Protein AF-A0A519S688-F1 (afdb_monomer_lite)

pLDDT: mean 88.62, std 11.59, range [47.22, 98.75]

Structure (mmCIF, N/CA/C/O backbone):
data_AF-A0A519S688-F1
#
_entry.id   AF-A0A519S688-F1
#
loop_
_atom_site.group_PDB
_atom_site.id
_atom_site.type_symbol
_atom_site.label_atom_id
_atom_site.label_alt_id
_atom_site.label_comp_id
_atom_site.label_asym_id
_atom_site.label_entity_id
_atom_site.label_seq_id
_atom_site.pdbx_PDB_ins_code
_atom_site.Cartn_x
_atom_site.Cartn_y
_atom_site.Cartn_z
_atom_site.occupancy
_a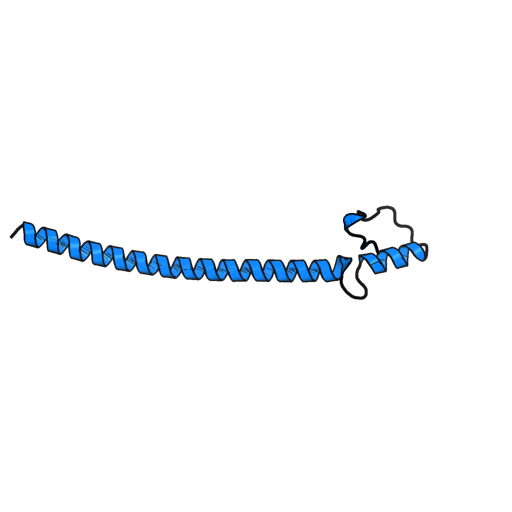tom_site.B_iso_or_equiv
_atom_site.auth_seq_id
_atom_site.auth_comp_id
_atom_site.auth_asym_id
_atom_site.auth_atom_id
_atom_site.pdbx_PDB_model_num
ATOM 1 N N . MET A 1 1 ? 30.156 1.459 -49.039 1.00 70.44 1 MET A N 1
ATOM 2 C CA . MET A 1 1 ? 30.847 1.403 -47.731 1.00 70.44 1 MET A CA 1
ATOM 3 C C . MET A 1 1 ? 30.156 2.251 -46.661 1.00 70.44 1 MET A C 1
ATOM 5 O O . MET A 1 1 ? 29.615 1.668 -45.734 1.00 70.44 1 MET A O 1
ATOM 9 N N . TRP A 1 2 ? 30.025 3.575 -46.805 1.00 75.50 2 TRP A N 1
ATOM 10 C CA . TRP A 1 2 ? 29.482 4.441 -45.733 1.00 75.50 2 TRP A CA 1
ATOM 11 C C . TRP A 1 2 ? 28.028 4.170 -45.310 1.00 75.50 2 TRP A C 1
ATOM 13 O O . TRP A 1 2 ? 27.681 4.301 -44.137 1.00 75.50 2 TRP A O 1
ATOM 23 N N . LYS A 1 3 ? 27.161 3.759 -46.247 1.00 84.75 3 LYS A N 1
ATOM 24 C CA . LYS A 1 3 ? 25.772 3.372 -45.932 1.00 84.75 3 LYS A CA 1
ATOM 25 C C . LYS A 1 3 ? 25.718 2.130 -45.029 1.00 84.75 3 LYS A C 1
ATOM 27 O O . LYS A 1 3 ? 24.932 2.108 -44.086 1.00 84.75 3 LYS A O 1
ATOM 32 N N . GLN A 1 4 ? 26.599 1.158 -45.281 1.00 85.50 4 GLN A N 1
ATOM 33 C CA . GLN A 1 4 ? 26.702 -0.083 -44.512 1.00 85.50 4 GLN A CA 1
ATOM 34 C C . GLN A 1 4 ? 27.243 0.180 -43.102 1.00 85.50 4 GLN A C 1
ATOM 36 O O . GLN A 1 4 ? 26.674 -0.302 -42.130 1.00 85.50 4 GLN A O 1
ATOM 41 N N . GLU A 1 5 ? 28.286 1.005 -42.968 1.00 84.38 5 GLU A N 1
ATOM 42 C CA . GLU A 1 5 ? 28.827 1.396 -41.657 1.00 84.38 5 GLU A CA 1
ATOM 43 C C . GLU A 1 5 ? 27.804 2.158 -40.813 1.00 84.38 5 GLU A C 1
ATOM 45 O O . GLU A 1 5 ? 27.665 1.901 -39.618 1.00 84.38 5 GLU A O 1
ATOM 50 N N . ARG A 1 6 ? 27.048 3.078 -41.425 1.00 89.69 6 ARG A N 1
ATOM 51 C CA . ARG A 1 6 ? 25.989 3.811 -40.724 1.00 89.69 6 ARG A CA 1
ATOM 52 C C . ARG A 1 6 ? 24.869 2.881 -40.261 1.00 89.69 6 ARG A C 1
ATOM 54 O O . ARG A 1 6 ? 24.418 3.019 -39.129 1.00 89.69 6 ARG A O 1
ATOM 61 N N . GLN A 1 7 ? 24.446 1.934 -41.099 1.00 88.62 7 GLN A N 1
ATOM 62 C CA . GLN A 1 7 ? 23.480 0.911 -40.692 1.00 88.62 7 GLN A CA 1
ATOM 63 C C . GLN A 1 7 ? 24.019 0.053 -39.548 1.00 88.62 7 GLN A C 1
ATOM 65 O O . GLN A 1 7 ? 23.305 -0.140 -38.570 1.00 88.62 7 GLN A O 1
ATOM 70 N N . ASN A 1 8 ? 25.280 -0.378 -39.613 1.00 91.31 8 ASN A N 1
ATOM 71 C CA . ASN A 1 8 ? 25.882 -1.187 -38.558 1.00 91.31 8 ASN A CA 1
ATOM 72 C C . ASN A 1 8 ? 25.938 -0.432 -37.217 1.00 91.31 8 ASN A C 1
ATOM 74 O O . ASN A 1 8 ? 25.555 -0.975 -36.186 1.00 91.31 8 ASN A O 1
ATOM 78 N N . ARG A 1 9 ? 26.315 0.857 -37.231 1.00 93.06 9 ARG A N 1
ATOM 79 C CA . ARG A 1 9 ? 26.279 1.712 -36.030 1.00 93.06 9 ARG A CA 1
ATOM 80 C C . ARG A 1 9 ? 24.869 1.863 -35.460 1.00 93.06 9 ARG A C 1
ATOM 82 O O . ARG A 1 9 ? 24.699 1.756 -34.251 1.00 93.06 9 ARG A O 1
ATOM 89 N N . ASN A 1 10 ? 23.867 2.072 -36.314 1.00 93.94 10 ASN A N 1
ATOM 90 C CA . ASN A 1 10 ? 22.479 2.185 -35.867 1.00 93.94 10 ASN A CA 1
ATOM 91 C C . ASN A 1 10 ? 21.979 0.879 -35.235 1.00 93.94 10 ASN A C 1
ATOM 93 O O . ASN A 1 10 ? 21.320 0.929 -34.205 1.00 93.94 10 ASN A O 1
ATOM 97 N N . VAL A 1 11 ? 22.305 -0.280 -35.817 1.00 95.25 11 VAL A N 1
ATOM 98 C CA . VAL A 1 11 ? 21.922 -1.592 -35.265 1.00 95.25 11 VAL A CA 1
ATOM 99 C C . VAL A 1 11 ? 22.537 -1.804 -33.881 1.00 95.25 11 VAL A C 1
ATOM 101 O O . VAL A 1 11 ? 21.828 -2.194 -32.956 1.00 95.25 11 VAL A O 1
ATOM 104 N N . MET A 1 12 ? 23.823 -1.484 -33.714 1.00 96.00 12 MET A N 1
ATOM 105 C CA . MET A 1 12 ? 24.499 -1.592 -32.416 1.00 96.00 12 MET A CA 1
ATOM 106 C C . MET A 1 12 ? 23.879 -0.665 -31.365 1.00 96.00 12 MET A C 1
ATOM 108 O O . MET A 1 12 ? 23.674 -1.073 -30.223 1.00 96.00 12 MET A O 1
ATOM 112 N N . GLU A 1 13 ? 23.528 0.562 -31.751 1.00 96.62 13 GLU A N 1
ATOM 113 C CA . GLU A 1 13 ? 22.894 1.511 -30.837 1.00 96.62 13 GLU A CA 1
ATOM 114 C C . GLU A 1 13 ? 21.464 1.094 -30.468 1.00 96.62 13 GLU A C 1
ATOM 116 O O . GLU A 1 13 ? 21.083 1.182 -29.302 1.00 96.62 13 GLU A O 1
ATOM 121 N N . ILE A 1 14 ? 20.691 0.559 -31.419 1.00 96.19 14 ILE A N 1
ATOM 122 C CA . ILE A 1 14 ? 19.364 -0.011 -31.146 1.00 96.19 14 ILE A CA 1
ATOM 123 C C . ILE A 1 14 ? 19.481 -1.172 -30.158 1.00 96.19 14 ILE A C 1
ATOM 125 O O . ILE A 1 14 ? 18.707 -1.223 -29.206 1.00 96.19 14 ILE A O 1
ATOM 129 N N . ALA A 1 15 ? 20.448 -2.076 -30.337 1.00 96.81 15 ALA A N 1
ATOM 130 C CA . ALA A 1 15 ? 20.662 -3.190 -29.415 1.00 96.81 15 ALA A CA 1
ATOM 131 C C . ALA A 1 15 ? 21.010 -2.696 -28.000 1.00 96.81 15 ALA A C 1
ATOM 133 O O . ALA A 1 15 ? 20.409 -3.145 -27.023 1.00 96.81 15 ALA A O 1
ATOM 134 N N . ARG A 1 16 ? 21.913 -1.711 -27.891 1.00 97.88 16 ARG A N 1
ATOM 135 C CA . ARG A 1 16 ? 22.300 -1.096 -26.612 1.00 97.88 16 ARG A CA 1
ATOM 136 C C . ARG A 1 16 ? 21.111 -0.439 -25.908 1.00 97.88 16 ARG A C 1
ATOM 138 O O . ARG A 1 16 ? 20.898 -0.666 -24.717 1.00 97.88 16 ARG A O 1
ATOM 145 N N . LEU A 1 17 ? 20.339 0.370 -26.635 1.00 98.00 17 LEU A N 1
ATOM 146 C CA . LEU A 1 17 ? 19.153 1.040 -26.103 1.00 98.00 17 LEU A CA 1
ATOM 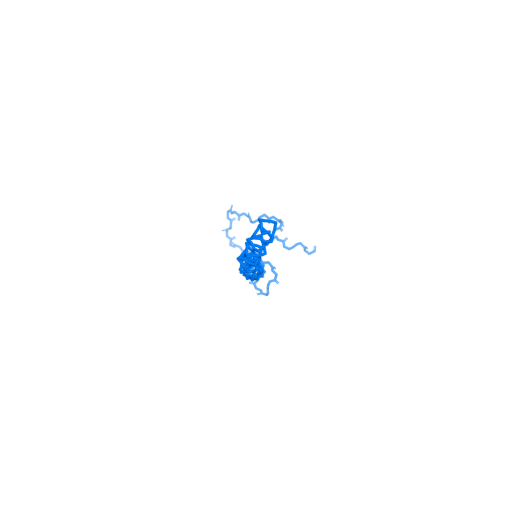147 C C . LEU A 1 17 ? 18.068 0.038 -25.713 1.00 98.00 17 LEU A C 1
ATOM 149 O O . LEU A 1 17 ? 17.456 0.202 -24.664 1.00 98.00 17 LEU A O 1
ATOM 153 N N . SER A 1 18 ? 17.862 -1.009 -26.514 1.00 97.75 18 SER A N 1
ATOM 154 C CA . SER A 1 18 ? 16.862 -2.046 -26.238 1.00 97.75 18 SER A CA 1
ATOM 155 C C . SER A 1 18 ? 17.186 -2.809 -24.957 1.00 97.75 18 SER A C 1
ATOM 157 O O . SER A 1 18 ? 16.290 -3.011 -24.143 1.00 97.75 18 SER A O 1
ATOM 159 N N . GLY A 1 19 ? 18.458 -3.164 -24.735 1.00 97.81 19 GLY A N 1
ATOM 160 C CA . GLY A 1 19 ? 18.897 -3.795 -23.487 1.00 97.81 19 GLY A CA 1
ATOM 161 C C . GLY A 1 19 ? 18.644 -2.898 -22.274 1.00 97.81 19 GLY A C 1
ATOM 162 O O . GLY A 1 19 ? 17.918 -3.277 -21.360 1.00 97.81 19 GLY A O 1
ATOM 163 N N . ALA A 1 20 ? 19.134 -1.655 -22.318 1.00 98.19 20 ALA A N 1
ATOM 164 C CA . ALA A 1 20 ? 18.945 -0.703 -21.222 1.00 98.19 20 ALA A CA 1
ATOM 165 C C . ALA A 1 20 ? 17.463 -0.369 -20.956 1.00 98.19 20 ALA A C 1
ATOM 167 O O . ALA A 1 20 ? 17.066 -0.130 -19.814 1.00 98.19 20 ALA A O 1
ATOM 168 N N . MET A 1 21 ? 16.638 -0.322 -22.005 1.00 98.44 21 MET A N 1
ATOM 169 C CA . MET A 1 21 ? 15.195 -0.125 -21.883 1.00 98.44 21 MET A CA 1
ATOM 170 C C . MET A 1 21 ? 14.538 -1.320 -21.191 1.00 98.44 21 MET A C 1
ATOM 172 O O . MET A 1 21 ? 13.705 -1.117 -20.311 1.00 98.44 21 MET A O 1
ATOM 176 N N . TYR A 1 22 ? 14.916 -2.542 -21.567 1.00 98.19 22 TYR A N 1
ATOM 177 C CA . TYR A 1 22 ? 14.364 -3.757 -20.980 1.00 98.19 22 TYR A CA 1
ATOM 178 C C . TYR A 1 22 ? 14.707 -3.871 -19.490 1.00 98.19 22 TYR A C 1
ATOM 180 O O . TYR A 1 22 ? 13.815 -4.114 -18.681 1.00 98.19 22 TYR A O 1
ATOM 188 N N . ASP A 1 23 ? 15.952 -3.580 -19.107 1.00 98.44 23 ASP A N 1
ATOM 189 C CA . ASP A 1 23 ? 16.371 -3.572 -17.699 1.00 98.44 23 ASP A CA 1
ATOM 190 C C . ASP A 1 23 ? 15.537 -2.584 -16.867 1.00 98.44 23 ASP A C 1
ATOM 192 O O . ASP A 1 23 ? 15.033 -2.921 -15.792 1.00 98.44 23 ASP A O 1
ATOM 196 N N . LYS A 1 24 ? 15.321 -1.367 -17.388 1.00 98.44 24 LYS A N 1
ATOM 197 C CA . LYS A 1 24 ? 14.461 -0.366 -16.738 1.00 98.44 24 LYS A CA 1
ATOM 198 C C . LYS A 1 24 ? 13.006 -0.806 -16.660 1.00 98.44 24 LYS A C 1
ATOM 200 O O . LYS A 1 24 ? 12.350 -0.537 -15.658 1.00 98.44 24 LYS A O 1
ATOM 205 N N . PHE A 1 25 ? 12.498 -1.453 -17.705 1.00 98.31 25 PHE A N 1
ATOM 206 C CA . PHE A 1 25 ? 11.133 -1.964 -17.727 1.00 98.31 25 PHE A CA 1
ATOM 207 C C . PHE A 1 25 ? 10.923 -3.024 -16.641 1.00 98.31 25 PHE A C 1
ATOM 209 O O . PHE A 1 25 ? 9.956 -2.936 -15.888 1.00 98.31 25 PHE A O 1
ATOM 216 N N . VAL A 1 26 ? 11.856 -3.968 -16.495 1.00 98.56 26 VAL A N 1
ATOM 217 C CA . VAL A 1 26 ? 11.811 -4.978 -15.426 1.00 98.56 26 VAL A CA 1
ATOM 218 C C . VAL A 1 26 ? 11.867 -4.322 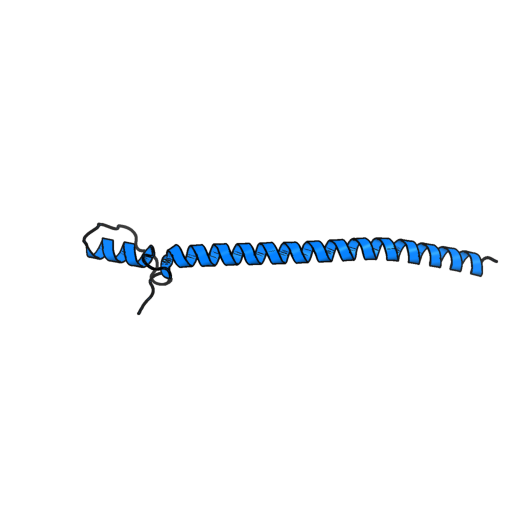-14.045 1.00 98.56 26 VAL A C 1
ATOM 220 O O . VAL A 1 26 ? 11.065 -4.666 -13.178 1.00 98.56 26 VAL A O 1
ATOM 223 N N . GLY A 1 27 ? 12.756 -3.341 -13.848 1.00 98.75 27 GLY A N 1
ATOM 224 C CA . GLY A 1 27 ? 12.822 -2.573 -12.600 1.00 98.75 27 GLY A CA 1
ATOM 225 C C . GLY A 1 27 ? 11.500 -1.875 -12.268 1.00 98.75 27 GLY A C 1
ATOM 226 O O . GLY A 1 27 ? 10.991 -2.009 -11.160 1.00 98.75 27 GLY A O 1
ATOM 227 N N . PHE A 1 28 ? 10.885 -1.224 -13.255 1.00 98.62 28 PHE A N 1
ATOM 228 C CA . PHE A 1 28 ? 9.584 -0.578 -13.090 1.00 98.62 28 PHE A CA 1
ATOM 229 C C . PHE A 1 28 ? 8.470 -1.568 -12.714 1.00 98.62 28 PHE A C 1
ATOM 231 O O . PHE A 1 28 ? 7.644 -1.268 -11.854 1.00 98.62 28 PHE A O 1
ATOM 238 N N . VAL A 1 29 ? 8.439 -2.759 -13.323 1.00 98.69 29 VAL A N 1
ATOM 239 C CA . VAL A 1 29 ? 7.466 -3.802 -12.954 1.00 98.69 29 VAL A CA 1
ATOM 240 C C . VAL A 1 29 ? 7.644 -4.213 -11.489 1.00 98.69 29 VAL A C 1
ATOM 242 O O . VAL A 1 29 ? 6.656 -4.285 -10.759 1.00 98.69 29 VAL A O 1
ATOM 245 N N . ALA A 1 30 ? 8.883 -4.404 -11.030 1.00 98.56 30 ALA A N 1
ATOM 246 C CA . ALA A 1 30 ? 9.165 -4.726 -9.631 1.00 98.56 30 ALA A CA 1
ATOM 247 C C . ALA A 1 30 ? 8.735 -3.600 -8.669 1.00 98.56 30 ALA A C 1
ATOM 249 O O . ALA A 1 30 ? 8.163 -3.871 -7.608 1.00 98.56 30 ALA A O 1
ATOM 250 N N . ASP A 1 31 ? 8.950 -2.337 -9.046 1.00 98.69 31 ASP A N 1
ATOM 251 C CA . ASP A 1 31 ? 8.480 -1.183 -8.273 1.00 98.69 31 ASP A CA 1
ATOM 252 C C . ASP A 1 31 ? 6.949 -1.186 -8.142 1.00 98.69 31 ASP A C 1
ATOM 254 O O . ASP A 1 31 ? 6.413 -1.009 -7.044 1.00 98.69 31 ASP A O 1
ATOM 258 N N . MET A 1 32 ? 6.232 -1.468 -9.234 1.00 98.69 32 MET A N 1
ATOM 259 C CA . MET A 1 32 ? 4.768 -1.558 -9.236 1.00 98.69 32 MET A CA 1
ATOM 260 C C . MET A 1 32 ? 4.245 -2.698 -8.353 1.00 98.69 32 MET A C 1
ATOM 262 O O . MET A 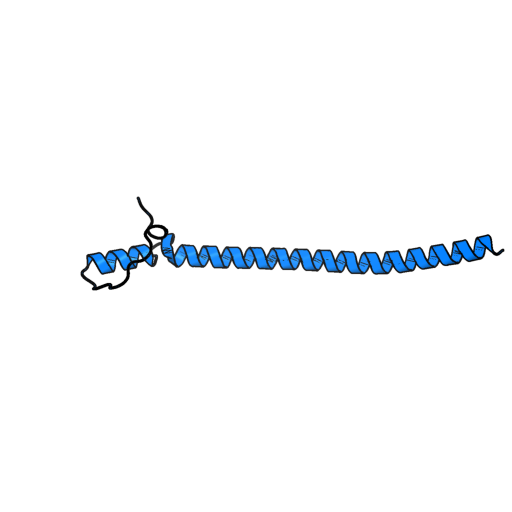1 32 ? 3.270 -2.511 -7.619 1.00 98.69 32 MET A O 1
ATOM 266 N N . GLU A 1 33 ? 4.900 -3.860 -8.359 1.00 98.56 33 GLU A N 1
ATOM 267 C CA . GLU A 1 33 ? 4.558 -4.963 -7.453 1.00 98.56 33 GLU A CA 1
ATOM 268 C C . GLU A 1 33 ? 4.744 -4.575 -5.980 1.00 98.56 33 GLU A C 1
ATOM 270 O O . GLU A 1 33 ? 3.899 -4.889 -5.134 1.00 98.56 33 GLU A O 1
ATOM 275 N N . ASN A 1 34 ? 5.830 -3.867 -5.658 1.00 98.62 34 ASN A N 1
ATOM 276 C CA . ASN A 1 34 ? 6.092 -3.395 -4.300 1.00 98.62 34 ASN A CA 1
ATOM 277 C C . ASN A 1 34 ? 5.052 -2.368 -3.844 1.00 98.62 34 ASN A C 1
ATOM 279 O O . ASN A 1 34 ? 4.536 -2.476 -2.729 1.00 98.62 34 ASN A O 1
ATOM 283 N N . ILE A 1 35 ? 4.673 -1.428 -4.712 1.00 98.62 35 ILE A N 1
ATOM 284 C CA . ILE A 1 35 ? 3.582 -0.483 -4.442 1.00 98.62 35 ILE A CA 1
ATOM 285 C C . ILE A 1 35 ? 2.284 -1.239 -4.134 1.00 98.62 35 ILE A C 1
ATOM 287 O O . ILE A 1 35 ? 1.638 -0.960 -3.121 1.00 98.62 35 ILE A O 1
ATOM 291 N N . GLY A 1 36 ? 1.934 -2.244 -4.943 1.00 98.50 36 GLY A N 1
ATOM 292 C CA . GLY A 1 36 ? 0.751 -3.077 -4.714 1.00 98.50 36 GLY A CA 1
ATOM 293 C C . GLY A 1 36 ? 0.751 -3.755 -3.337 1.00 98.50 36 GLY A C 1
ATOM 294 O O . GLY A 1 36 ? -0.260 -3.731 -2.630 1.00 98.50 36 GLY A O 1
ATOM 295 N N . LYS A 1 37 ? 1.900 -4.292 -2.903 1.00 98.62 37 LYS A N 1
ATOM 296 C CA . LYS A 1 37 ? 2.061 -4.879 -1.559 1.00 98.62 37 LYS A CA 1
ATOM 297 C C . LYS A 1 37 ? 1.853 -3.846 -0.451 1.00 98.62 37 LYS A C 1
ATOM 299 O O . LYS A 1 37 ? 1.166 -4.134 0.527 1.00 98.62 37 LYS A O 1
ATOM 304 N N . HIS A 1 38 ? 2.412 -2.645 -0.590 1.00 98.44 38 HIS A N 1
ATOM 305 C CA . HIS A 1 38 ? 2.265 -1.592 0.417 1.00 98.44 38 HIS A CA 1
ATOM 306 C C . HIS A 1 38 ? 0.827 -1.086 0.539 1.00 98.44 38 HIS A C 1
ATOM 308 O O . HIS A 1 38 ? 0.356 -0.893 1.660 1.00 98.44 38 HIS A O 1
ATOM 314 N N . ILE A 1 39 ? 0.112 -0.942 -0.579 1.00 98.62 39 ILE A N 1
ATOM 315 C CA . ILE A 1 39 ? -1.312 -0.585 -0.571 1.00 98.62 39 ILE A CA 1
ATOM 316 C C . ILE A 1 39 ? -2.116 -1.646 0.182 1.00 98.62 39 ILE A C 1
ATOM 318 O O . ILE A 1 39 ? -2.888 -1.306 1.077 1.00 98.62 39 ILE A O 1
ATOM 322 N N . LYS A 1 40 ? -1.889 -2.931 -0.118 1.00 98.31 40 LYS A N 1
ATOM 323 C CA . LYS A 1 40 ? -2.563 -4.033 0.579 1.00 98.31 40 LYS A CA 1
ATOM 324 C C . LYS A 1 40 ? -2.290 -4.014 2.084 1.00 98.31 40 LYS A C 1
ATOM 326 O O . LYS A 1 40 ? -3.222 -4.088 2.874 1.00 98.31 40 LYS A O 1
ATOM 331 N N . ASN A 1 41 ? -1.033 -3.841 2.483 1.00 98.38 41 ASN A N 1
ATOM 332 C CA . ASN A 1 41 ? -0.670 -3.756 3.898 1.00 98.38 41 ASN A CA 1
ATOM 333 C C . ASN A 1 41 ? -1.335 -2.557 4.594 1.00 98.38 41 ASN A C 1
ATOM 335 O O . ASN A 1 41 ? -1.757 -2.667 5.746 1.00 98.38 41 ASN A O 1
ATOM 339 N N . GLY A 1 42 ? -1.433 -1.418 3.902 1.00 98.25 42 GLY A N 1
ATOM 340 C CA . GLY A 1 42 ? -2.148 -0.240 4.387 1.00 98.25 42 GLY A CA 1
ATOM 341 C C . GLY A 1 42 ? -3.638 -0.512 4.592 1.00 98.25 42 GLY A C 1
ATOM 342 O O . GLY A 1 42 ? -4.176 -0.175 5.647 1.00 98.25 42 GLY A O 1
ATOM 343 N N . GLN A 1 43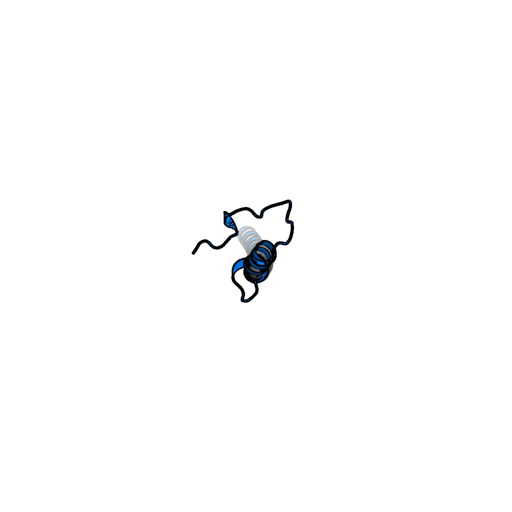 ? -4.278 -1.184 3.631 1.00 98.12 43 GLN A N 1
ATOM 344 C CA . GLN A 1 43 ? -5.679 -1.593 3.732 1.00 98.12 43 GLN A CA 1
ATOM 345 C C . GLN A 1 43 ? -5.903 -2.549 4.912 1.00 98.12 43 GLN A C 1
ATOM 347 O O . GLN A 1 43 ? -6.772 -2.300 5.741 1.00 98.12 43 GLN A O 1
ATOM 352 N N . ASP A 1 44 ? -5.061 -3.572 5.069 1.00 98.19 44 ASP A N 1
ATOM 353 C CA . ASP A 1 44 ? -5.166 -4.523 6.181 1.00 98.19 44 ASP A CA 1
ATOM 354 C C . ASP A 1 44 ? -5.006 -3.831 7.549 1.00 98.19 44 ASP A C 1
ATOM 356 O O . ASP A 1 44 ? -5.659 -4.191 8.534 1.00 98.19 44 ASP A O 1
ATOM 360 N N . ALA A 1 45 ? -4.111 -2.841 7.643 1.00 97.62 45 ALA A N 1
ATOM 361 C CA . ALA A 1 45 ? -3.927 -2.050 8.857 1.00 97.62 45 ALA A CA 1
ATOM 362 C C . ALA A 1 45 ? -5.155 -1.177 9.157 1.00 97.62 45 ALA A C 1
ATOM 364 O O . ALA A 1 45 ? -5.585 -1.107 10.313 1.00 97.62 45 ALA A O 1
ATOM 365 N N . TYR A 1 46 ? -5.733 -0.558 8.125 1.00 96.12 46 TYR A N 1
ATOM 366 C CA . TYR A 1 46 ? -6.976 0.201 8.222 1.00 96.12 46 TYR A CA 1
ATOM 367 C C . TYR A 1 46 ? -8.134 -0.684 8.704 1.00 96.12 46 TYR A C 1
ATOM 369 O O . TYR A 1 46 ? -8.771 -0.355 9.705 1.00 96.12 46 TYR A O 1
ATOM 377 N N . ASP A 1 47 ? -8.340 -1.849 8.090 1.00 94.88 47 ASP A N 1
ATOM 378 C CA . ASP A 1 47 ? -9.421 -2.772 8.451 1.00 94.88 47 ASP A CA 1
ATOM 379 C C . ASP A 1 47 ? -9.270 -3.273 9.895 1.00 94.88 47 ASP A C 1
ATOM 381 O O . ASP A 1 47 ? -10.242 -3.366 10.649 1.00 94.88 47 ASP A O 1
ATOM 385 N N . LYS A 1 48 ? -8.039 -3.549 10.343 1.00 95.06 48 LYS A N 1
ATOM 386 C CA . LYS A 1 48 ? -7.759 -3.900 11.747 1.00 95.06 48 LYS A CA 1
ATOM 387 C C . LYS A 1 48 ? -8.082 -2.756 12.706 1.00 95.06 48 LYS A C 1
ATOM 389 O O . LYS A 1 48 ? -8.590 -3.010 13.799 1.00 95.06 48 LYS A O 1
ATOM 394 N N . ALA A 1 49 ? -7.772 -1.515 12.337 1.00 94.12 49 ALA A N 1
ATOM 395 C CA . ALA A 1 49 ? -8.096 -0.347 13.151 1.00 94.12 49 ALA A CA 1
ATOM 396 C C . ALA A 1 49 ? -9.614 -0.134 13.235 1.00 94.12 49 ALA A C 1
ATOM 398 O O . ALA A 1 49 ? -10.139 0.066 14.330 1.00 94.12 49 ALA A O 1
ATOM 399 N N . LEU A 1 50 ? -10.321 -0.270 12.111 1.00 90.38 50 LEU A N 1
ATOM 400 C CA . LEU A 1 50 ? -11.775 -0.155 12.050 1.00 90.38 50 LEU A CA 1
ATOM 401 C C . LEU A 1 50 ? -12.468 -1.251 12.872 1.00 90.38 50 LEU A C 1
ATOM 403 O O . LEU A 1 50 ? -13.390 -0.969 13.634 1.00 90.38 50 LEU A O 1
ATOM 407 N N . ASN A 1 51 ? -11.961 -2.485 12.819 1.00 92.06 51 ASN A N 1
ATOM 408 C CA . ASN A 1 51 ? -12.444 -3.574 13.669 1.00 92.06 51 ASN A CA 1
ATOM 409 C C . ASN A 1 51 ? -12.304 -3.263 15.164 1.00 92.06 51 ASN A C 1
ATOM 411 O O . ASN A 1 51 ? -13.231 -3.505 15.932 1.00 92.06 51 ASN A O 1
ATOM 415 N N . LYS A 1 52 ? -11.175 -2.693 15.595 1.00 92.19 52 LYS A N 1
ATOM 416 C CA . LYS A 1 52 ? -10.998 -2.282 16.998 1.00 92.19 52 LYS A CA 1
ATOM 417 C C . LYS A 1 52 ? -11.925 -1.129 17.384 1.00 92.19 52 LYS A C 1
ATOM 419 O O . LYS A 1 52 ? -12.381 -1.076 18.525 1.00 92.19 52 LYS A O 1
ATOM 424 N N . LEU A 1 53 ? -12.178 -0.212 16.453 1.00 87.31 53 LEU A N 1
ATOM 425 C CA . LEU A 1 53 ? -13.012 0.959 16.686 1.00 87.31 53 LEU A CA 1
ATOM 426 C C . LEU A 1 53 ? -14.496 0.593 16.801 1.00 87.31 53 LEU A C 1
ATOM 428 O O . LEU A 1 53 ? -15.087 0.894 17.836 1.00 87.31 53 LEU A O 1
ATOM 432 N N . SER A 1 54 ? -15.075 -0.058 15.785 1.00 83.88 54 SER A N 1
ATOM 433 C CA . SER A 1 54 ? -16.537 -0.170 15.639 1.00 83.88 54 SER A CA 1
ATOM 434 C C . SER A 1 54 ? -17.081 -1.545 15.238 1.00 83.88 54 SER A C 1
ATOM 436 O O . SER A 1 54 ? -18.204 -1.851 15.615 1.00 83.88 54 SER A O 1
ATOM 438 N N . VAL A 1 55 ? -16.332 -2.392 14.523 1.00 81.25 55 VAL A N 1
ATOM 439 C CA . VAL A 1 55 ? -16.910 -3.624 13.927 1.00 81.25 55 VAL A CA 1
ATOM 440 C C . VAL A 1 55 ? -16.695 -4.879 14.786 1.00 81.25 55 VAL A C 1
ATOM 442 O O . VAL A 1 55 ? -17.535 -5.774 14.829 1.00 81.25 55 VAL A O 1
ATOM 445 N N . GLY A 1 56 ? -15.576 -4.972 15.504 1.00 81.69 56 GLY A N 1
ATOM 446 C CA . GLY A 1 56 ? -15.201 -6.168 16.259 1.00 81.69 56 GLY A CA 1
ATOM 447 C C . GLY A 1 56 ? -16.052 -6.406 17.512 1.00 81.69 56 GLY A C 1
ATOM 448 O O . GLY A 1 56 ? -16.605 -5.478 18.105 1.00 81.69 56 GLY A O 1
ATOM 449 N N . SER A 1 57 ? -16.109 -7.658 17.975 1.00 82.00 57 SER A N 1
ATOM 450 C CA . SER A 1 57 ? -16.701 -7.980 19.280 1.00 8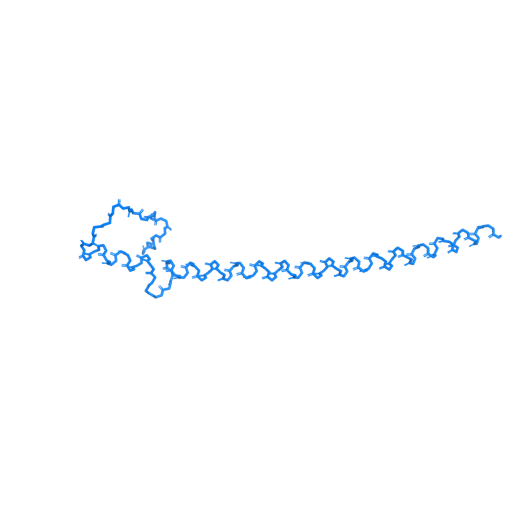2.00 57 SER A CA 1
ATOM 451 C C . SER A 1 57 ? -15.919 -7.282 20.398 1.00 82.00 57 SER A C 1
ATOM 453 O O . SER A 1 57 ? -14.694 -7.376 20.456 1.00 82.00 57 SER A O 1
ATOM 455 N N . GLY A 1 58 ? -16.620 -6.544 21.262 1.00 84.19 58 GLY A N 1
ATOM 456 C CA . GLY A 1 58 ? -15.989 -5.731 22.306 1.00 84.19 58 GLY A CA 1
ATOM 457 C C . GLY A 1 58 ? -15.258 -4.488 21.785 1.00 84.19 58 GLY A C 1
ATOM 458 O O . GLY A 1 58 ? -14.364 -3.986 22.463 1.00 84.19 58 GLY A O 1
ATOM 459 N N . ASN A 1 59 ? -15.615 -3.985 20.597 1.00 91.31 59 ASN A N 1
ATOM 460 C CA . ASN A 1 59 ? -15.025 -2.765 20.049 1.00 91.31 59 ASN A CA 1
ATOM 461 C C . ASN A 1 59 ? -15.147 -1.552 20.992 1.00 91.31 59 ASN A C 1
ATOM 463 O O . ASN A 1 59 ? -15.968 -1.507 21.922 1.00 91.31 59 ASN A O 1
ATOM 467 N N . LEU A 1 60 ? -14.287 -0.563 20.748 1.00 89.12 60 LEU A N 1
ATOM 468 C CA . LEU A 1 60 ? -14.148 0.615 21.597 1.00 89.12 60 LEU A CA 1
ATOM 469 C C . LEU A 1 60 ? -15.419 1.459 21.629 1.00 89.12 60 LEU A C 1
ATOM 471 O O . LEU A 1 60 ? -15.767 1.946 22.703 1.00 89.12 60 LEU A O 1
ATOM 475 N N . THR A 1 61 ? -16.125 1.605 20.509 1.00 86.94 61 THR A N 1
ATOM 476 C CA . THR A 1 61 ? -17.391 2.340 20.441 1.00 86.94 61 THR A CA 1
ATOM 477 C C . THR A 1 61 ? -18.427 1.741 21.398 1.00 86.94 61 THR A C 1
ATOM 479 O O . THR A 1 61 ? -18.896 2.420 22.315 1.00 86.94 61 THR A O 1
ATOM 482 N N . ASN A 1 62 ? -18.710 0.445 21.266 1.00 87.31 62 ASN A N 1
ATOM 483 C CA . ASN A 1 62 ? -19.701 -0.260 22.080 1.00 87.31 62 ASN A CA 1
ATOM 484 C C . ASN A 1 62 ? -19.319 -0.295 23.561 1.00 87.31 62 ASN A C 1
ATOM 486 O O . ASN A 1 62 ? -20.157 -0.079 24.441 1.00 87.31 62 ASN A O 1
ATOM 490 N N . THR A 1 63 ? -18.041 -0.541 23.850 1.00 89.31 63 THR A N 1
ATOM 491 C CA . THR A 1 63 ? -17.531 -0.568 25.225 1.00 89.31 63 THR A CA 1
ATOM 492 C C . THR A 1 63 ? -17.632 0.810 25.876 1.00 89.31 63 THR A C 1
ATOM 494 O O . THR A 1 63 ? -18.081 0.921 27.017 1.00 89.31 63 THR A O 1
ATOM 497 N N . SER A 1 64 ? -17.280 1.870 25.144 1.00 87.19 64 SER A N 1
ATOM 498 C CA . SER A 1 64 ? -17.350 3.249 25.638 1.00 87.19 64 SER A CA 1
ATOM 499 C C . SER A 1 64 ? -18.792 3.677 25.917 1.00 87.19 64 SER A C 1
ATOM 501 O O . SER A 1 64 ? -19.067 4.245 26.976 1.00 87.19 64 SER A O 1
ATOM 503 N N . GLU A 1 65 ? -19.735 3.341 25.032 1.00 85.31 65 GLU A N 1
ATOM 504 C CA . GLU A 1 65 ? -21.164 3.596 25.255 1.00 85.31 65 GLU A CA 1
ATOM 505 C C . GLU A 1 65 ? -21.715 2.805 26.449 1.00 85.31 65 GLU A C 1
ATOM 507 O O . GLU A 1 65 ? -22.448 3.351 27.277 1.00 85.31 65 GLU A O 1
ATOM 512 N N . LYS A 1 66 ? -21.312 1.539 26.621 1.00 88.31 66 LYS A N 1
ATOM 513 C CA . LYS A 1 66 ? -21.682 0.742 27.801 1.00 88.31 66 LYS A CA 1
ATOM 514 C C . LYS A 1 66 ? -21.176 1.381 29.097 1.00 88.31 66 LYS A C 1
ATOM 516 O O . LYS A 1 66 ? -21.935 1.494 30.054 1.00 88.31 66 LYS A O 1
ATOM 521 N N . ILE A 1 67 ? -19.923 1.836 29.128 1.00 88.06 67 ILE A N 1
ATOM 522 C CA . ILE A 1 67 ? -19.324 2.507 30.293 1.00 88.06 67 ILE A CA 1
ATOM 523 C C . ILE A 1 67 ? -20.060 3.816 30.620 1.00 88.06 67 ILE A C 1
ATOM 525 O O . ILE A 1 67 ? -20.349 4.092 31.785 1.00 88.06 67 ILE A O 1
ATOM 529 N N . LYS A 1 68 ? -20.431 4.598 29.601 1.00 85.50 68 LYS A N 1
ATOM 530 C CA . LYS A 1 68 ? -21.227 5.821 29.768 1.00 85.50 68 LYS A CA 1
ATOM 531 C C . LYS A 1 68 ? -22.613 5.524 30.349 1.00 85.50 68 LYS A C 1
ATOM 533 O O . LYS A 1 68 ? -23.028 6.199 31.290 1.00 85.50 68 LYS A O 1
ATOM 538 N N . LYS A 1 69 ? -23.297 4.479 29.862 1.00 86.50 69 LYS A N 1
ATOM 539 C CA . LYS A 1 69 ? -24.582 4.005 30.420 1.00 86.50 69 LYS A CA 1
ATOM 540 C C . LYS A 1 69 ? -24.465 3.567 31.887 1.00 86.50 69 LYS A C 1
ATOM 542 O O . LYS A 1 69 ? -25.423 3.721 32.634 1.00 86.50 69 LYS A O 1
ATOM 547 N N . LEU A 1 70 ? -23.298 3.080 32.314 1.00 92.06 70 LEU A N 1
ATOM 548 C CA . LEU A 1 70 ? -23.011 2.720 33.711 1.00 92.06 70 LEU A CA 1
ATOM 549 C C . LEU A 1 70 ? -22.673 3.927 34.612 1.00 92.06 70 LEU A C 1
ATOM 551 O O . LEU A 1 70 ? -22.362 3.741 35.785 1.00 92.06 70 LEU A O 1
ATOM 555 N N . GLY A 1 71 ? -22.747 5.160 34.097 1.00 88.00 71 GLY A N 1
ATOM 556 C CA . GLY A 1 71 ? -22.600 6.384 34.893 1.00 88.00 71 GLY A CA 1
ATOM 557 C C . GLY A 1 71 ? -21.204 7.009 34.872 1.00 88.00 71 GLY A C 1
ATOM 558 O O . GLY A 1 71 ? -20.939 7.941 35.636 1.00 88.00 71 GLY A O 1
ATOM 559 N N . ALA A 1 72 ? -20.304 6.547 34.000 1.00 88.25 72 ALA A N 1
ATOM 560 C CA . ALA A 1 72 ? -19.011 7.197 33.824 1.00 88.25 72 ALA A CA 1
ATOM 561 C C . ALA A 1 72 ? -19.172 8.608 33.233 1.00 88.25 72 ALA A C 1
ATOM 563 O O . ALA A 1 72 ? -19.840 8.812 32.216 1.00 88.25 72 ALA A O 1
ATOM 564 N N . LYS A 1 73 ? -18.511 9.596 33.847 1.00 79.81 73 LYS A N 1
ATOM 565 C CA . LYS A 1 73 ? -18.498 10.977 33.350 1.00 79.81 73 LYS A CA 1
ATOM 566 C C . LYS A 1 73 ? -17.553 11.091 32.151 1.00 79.81 73 LYS A C 1
ATOM 568 O O . LYS A 1 73 ? -16.338 11.082 32.322 1.00 79.81 73 LYS A O 1
ATOM 573 N N . ALA A 1 74 ? -18.107 11.246 30.951 1.00 77.50 74 ALA A N 1
ATOM 574 C CA . ALA A 1 74 ? -17.360 11.588 29.741 1.00 77.50 74 ALA A CA 1
ATOM 575 C C . ALA A 1 74 ? -17.652 13.041 29.340 1.00 77.50 74 ALA A C 1
ATOM 577 O O . ALA A 1 74 ? -18.808 13.419 29.163 1.00 77.50 74 ALA A O 1
ATOM 578 N N . THR A 1 75 ? -16.608 13.861 29.201 1.00 75.38 75 THR A N 1
ATOM 579 C CA . THR A 1 75 ? -16.731 15.292 28.856 1.00 75.38 75 THR A CA 1
ATOM 580 C C . THR A 1 75 ? -16.706 15.560 27.353 1.00 75.38 75 THR A C 1
ATOM 582 O O . THR A 1 75 ? -17.115 16.632 26.917 1.00 75.38 75 THR A O 1
ATOM 585 N N . LYS A 1 76 ? -16.244 14.595 26.550 1.00 73.19 76 LYS A N 1
ATOM 586 C CA . LYS A 1 76 ? -16.192 14.670 25.085 1.00 73.19 76 LYS A CA 1
ATOM 587 C C . LYS A 1 76 ? -16.959 13.492 24.491 1.00 73.19 76 LYS A C 1
ATOM 589 O O . LYS A 1 76 ? -16.853 12.377 24.998 1.00 73.19 76 LYS A O 1
ATOM 594 N N . GLN A 1 77 ? -17.729 13.748 23.437 1.00 68.81 77 GLN A N 1
ATOM 595 C CA . GLN A 1 77 ? -18.450 12.716 22.692 1.00 68.81 77 GLN A CA 1
ATOM 596 C C . GLN A 1 77 ? -17.739 12.423 21.376 1.00 68.81 77 GLN A C 1
ATOM 598 O O . GLN A 1 77 ? -17.228 13.334 20.723 1.00 68.81 77 GLN A O 1
ATOM 603 N N . ILE A 1 78 ? -17.708 11.144 21.008 1.00 70.25 78 ILE A N 1
ATOM 604 C CA . ILE A 1 78 ? -17.296 10.725 19.674 1.00 70.25 78 ILE A CA 1
ATOM 605 C C . ILE A 1 78 ? -18.373 11.148 18.668 1.00 70.25 78 ILE A C 1
ATOM 607 O O . ILE A 1 78 ? -19.564 11.150 18.982 1.00 70.25 78 ILE A O 1
ATOM 611 N N . ASP A 1 79 ? -17.946 11.555 17.474 1.00 70.94 79 ASP A N 1
ATOM 612 C CA . ASP A 1 79 ? -18.855 11.934 16.394 1.00 70.94 79 ASP A CA 1
ATOM 613 C C . ASP A 1 79 ? -19.787 10.759 16.061 1.00 70.94 79 ASP A C 1
ATOM 615 O O . ASP A 1 79 ? -19.341 9.618 15.914 1.00 70.94 79 ASP A O 1
ATOM 619 N N . THR A 1 80 ? -21.084 11.047 15.932 1.00 68.06 80 THR A N 1
ATOM 620 C CA . THR A 1 80 ? -22.119 10.035 15.689 1.00 68.06 80 THR A CA 1
ATOM 621 C C . THR A 1 80 ? -21.909 9.239 14.406 1.00 68.06 80 THR A C 1
ATOM 623 O O . THR A 1 80 ? -22.470 8.159 14.295 1.00 68.06 80 THR A O 1
ATOM 626 N N . LYS A 1 81 ? -21.085 9.716 13.462 1.00 71.31 81 LYS A N 1
ATOM 627 C CA . LYS A 1 81 ? -20.705 8.943 12.267 1.00 71.31 81 LYS A CA 1
ATOM 628 C C . LYS A 1 81 ? -19.855 7.699 12.563 1.00 71.31 81 LYS A C 1
ATOM 630 O O . LYS A 1 81 ? -19.707 6.856 11.689 1.00 71.31 81 LYS A O 1
ATOM 635 N N . TYR A 1 82 ? -19.261 7.612 13.756 1.00 65.62 82 TYR A N 1
ATOM 636 C CA . TYR A 1 82 ? -18.483 6.455 14.222 1.00 65.62 82 TYR A CA 1
ATOM 637 C C . TYR A 1 82 ? -19.248 5.589 15.232 1.00 65.62 82 TYR A C 1
ATOM 639 O O . TYR A 1 82 ? -18.715 4.589 15.720 1.00 65.62 82 TYR A O 1
ATOM 647 N N . LEU A 1 83 ? -20.470 5.999 15.579 1.00 64.31 83 LEU A N 1
ATOM 648 C CA . LEU A 1 83 ? -21.403 5.207 16.362 1.00 64.31 83 LEU A CA 1
ATOM 649 C C . LEU A 1 83 ? -22.254 4.431 15.360 1.00 64.31 83 LEU A C 1
ATOM 651 O O . LEU A 1 83 ? -23.001 5.050 14.603 1.00 64.31 83 LEU A O 1
ATOM 655 N N . ASP A 1 84 ? -22.107 3.107 15.331 1.00 57.94 84 ASP A N 1
ATOM 656 C CA . ASP A 1 84 ? -23.001 2.245 14.556 1.00 57.94 84 ASP A CA 1
ATOM 657 C C . ASP A 1 84 ? -24.433 2.537 15.024 1.00 57.94 84 ASP A C 1
ATOM 659 O O . ASP A 1 84 ? -24.758 2.376 16.205 1.00 57.94 84 ASP A O 1
ATOM 663 N N . ARG A 1 85 ? -25.258 3.085 14.127 1.00 53.59 85 ARG A N 1
ATOM 664 C CA . ARG A 1 85 ? -26.686 3.269 14.380 1.00 53.59 85 ARG A CA 1
ATOM 665 C C . ARG A 1 85 ? -27.368 2.006 13.880 1.00 53.59 85 ARG A C 1
ATOM 667 O O . ARG A 1 85 ? -27.252 1.707 12.695 1.00 53.59 85 ARG A O 1
ATOM 674 N N . GLU A 1 86 ? -28.007 1.290 14.804 1.00 47.22 86 GLU A N 1
ATOM 675 C CA . GLU A 1 86 ? -28.966 0.222 14.490 1.00 47.22 86 GLU A CA 1
ATOM 676 C C . GLU A 1 86 ? -29.959 0.646 13.398 1.00 47.22 86 GLU A C 1
ATOM 678 O O . GLU A 1 86 ? -30.389 1.828 13.409 1.00 47.22 86 GLU A O 1
#

Foldseek 3Di:
DVVVVVVVVVVVVCVVVVVVVVVVVVVVVVVVVVVVVVVVVVVVVVVVVLCQDANDDVHPLVVVVVVVVVPDDDPDDDDCVSRDDD

Radius of gyration: 29.99 Å; chains: 1; bounding box: 60×23×83 Å

Sequence (86 aa):
MWKQERQNRNVMEIARLSGAMYDKFVGFVADMENIGKHIKNGQDAYDKALNKLSVGSGNLTNTSEKIKKLGAKATKQIDTKYLDRE

Secondary structure (DSSP, 8-state):
-HHHHHHHHHHHHHHHHHHHHHHHHHHHHHHHHHHHHHHHHHHHHHHHHHIIIIISTT-HHHHHHHHHHTT---SSPPPGGGS---